Protein 1NB0 (pdb70)

CATH classification: 2.40.30.30

GO terms:
  GO:0033864 positive regulation of NAD(P)H oxidase activity (P, IMP)
  GO:0006915 apoptotic process (P, IMP)
  GO:0008531 riboflavin kinase activity (F, IDA)
  GO:0006771 riboflavin metabolic process (P, IDA)
  GO:0005739 mitochondrion (C, HTP)
  GO:0008531 riboflavin kinase activity (F, TAS)
  GO:0005829 cytosol (C, TAS)
  GO:0006771 riboflavin metabolic process (P, TAS)
  GO:0005515 protein binding (F, IPI)
  GO:0005794 Golgi apparatus (C, IDA)

Radius of gyration: 14.57 Å; Cα contacts (8 Å, |Δi|>4): 256; chains: 1; bounding box: 37×40×31 Å

B-factor: mean 15.5, std 10.39, range [2.0, 58.74]

Nearest PDB structures (foldseek):
  1p4m-assembly1_A  TM=1.006E+00  e=2.541E-27  Homo sapiens
  1n08-assembly1_A  TM=9.557E-01  e=2.115E-14  Schizosaccharomyces pombe
  3bnw-assembly3_B-2  TM=8.124E-01  e=2.289E-08  Trypanosoma brucei
  5fo1-assembly1_A  TM=7.876E-01  e=3.389E-08  Corynebacterium ammoniagenes
  3op1-assembly1_B  TM=8.590E-01  e=3.564E-07  Streptococcus pneumoniae

Secondary structure (DSSP, 8-state):
---SEEEEEE-B--SSS-GGGGT---EE--HHHHHTS-TT--SEEEEEEEEETT---EEEEEEEEE-SSSSSS-EEEEEEESS--SS--TTSEEEEEEEEEEE-----SSHHHHHHHHHHHHHHHHHHTTSHHHHGGGG-HHHHHT-

Structure (mmCIF, N/CA/C/O backbone):
data_1NB0
#
_entry.id   1NB0
#
_cell.length_a   57.096
_cell.length_b   57.096
_cell.length_c   82.505
_cell.angle_alpha   90.00
_cell.angle_beta   90.00
_cell.angle_gamma   120.00
#
_symmetry.space_group_name_H-M   'P 31 2 1'
#
loop_
_entity.id
_entity.type
_entity.pdbx_description
1 polymer 'hypothetical protein FLJ11149'
2 non-polymer 'MAGNESIUM ION'
3 non-polymer "ADENOSINE-5'-DIPHOSPHATE"
4 water water
#
loop_
_atom_site.group_PDB
_atom_site.id
_atom_site.type_symbol
_atom_site.label_atom_id
_atom_site.label_alt_id
_atom_site.label_comp_id
_atom_site.label_asym_id
_atom_site.label_entity_id
_atom_site.label_seq_id
_atom_site.pdbx_PDB_ins_code
_atom_site.Cartn_x
_atom_site.Cartn_y
_atom_site.Cartn_z
_atom_site.occupancy
_atom_site.B_iso_or_equiv
_atom_site.auth_seq_id
_atom_site.auth_comp_id
_atom_site.auth_asym_id
_atom_site.auth_atom_id
_atom_site.pdbx_PDB_model_num
ATOM 1 N N . ARG A 1 1 ? 31.562 -0.926 -4.999 1.00 27.05 9 ARG A N 1
ATOM 2 C CA . ARG A 1 1 ? 32.360 -2.199 -4.980 1.00 26.61 9 ARG A CA 1
ATOM 3 C C . ARG A 1 1 ? 32.002 -3.129 -3.820 1.00 26.22 9 ARG A C 1
ATOM 4 O O . ARG A 1 1 ? 31.799 -4.342 -4.018 1.00 27.11 9 ARG A O 1
ATOM 5 N N . HIS A 1 2 ? 31.953 -2.585 -2.608 1.00 24.16 10 HIS A N 1
ATOM 6 C CA . HIS A 1 2 ? 31.537 -3.395 -1.474 1.00 22.37 10 HIS A CA 1
ATOM 7 C C . HIS A 1 2 ? 30.130 -3.021 -1.009 1.00 20.29 10 HIS A C 1
ATOM 8 O O . HIS A 1 2 ? 29.797 -3.199 0.156 1.00 18.62 10 HIS A O 1
ATOM 15 N N . LEU A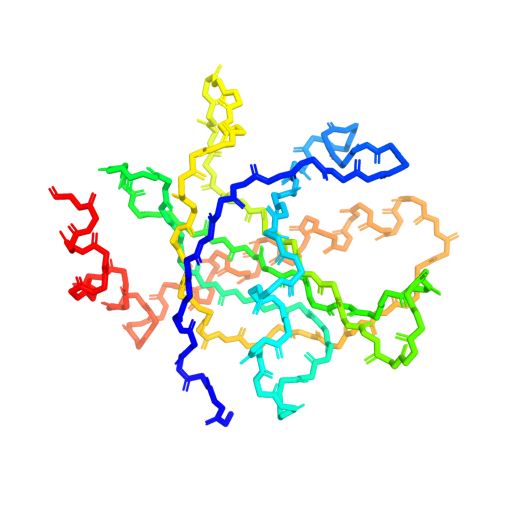 1 3 ? 29.312 -2.528 -1.951 1.00 16.75 11 LEU A N 1
ATOM 16 C CA . LEU A 1 3 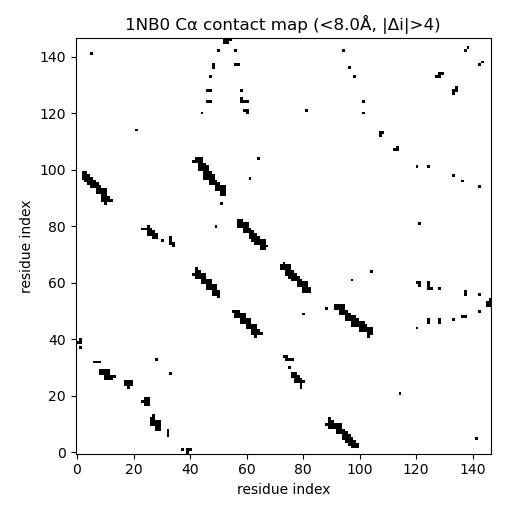? 27.883 -2.330 -1.708 1.00 14.36 11 LEU A CA 1
ATOM 17 C C . LEU A 1 3 ? 27.038 -3.449 -2.331 1.00 13.50 11 LEU A C 1
ATOM 18 O O . LEU A 1 3 ? 27.433 -3.987 -3.393 1.00 13.64 11 LEU A O 1
ATOM 23 N N . PRO A 1 4 ? 25.917 -3.847 -1.704 1.00 11.91 12 PRO A N 1
ATOM 24 C CA . PRO A 1 4 ? 25.445 -3.320 -0.414 1.00 10.35 12 PRO A CA 1
ATOM 25 C C . PRO A 1 4 ? 26.275 -3.803 0.762 1.00 9.41 12 PRO A C 1
ATOM 26 O O . PRO A 1 4 ? 26.764 -4.972 0.776 1.00 9.20 12 PRO A O 1
ATOM 30 N N . TYR A 1 5 ? 26.454 -2.913 1.731 1.00 8.19 13 TYR A N 1
ATOM 31 C CA . TYR A 1 5 ? 27.220 -3.230 2.927 1.00 8.60 13 TYR A CA 1
ATOM 32 C C . TYR A 1 5 ? 26.278 -3.293 4.122 1.00 8.43 13 TYR A C 1
ATOM 33 O O . TYR A 1 5 ? 25.576 -2.338 4.417 1.00 9.31 13 TYR A O 1
ATOM 42 N N . PHE A 1 6 ? 26.324 -4.397 4.847 1.00 8.12 14 PHE A N 1
ATOM 43 C CA . PHE A 1 6 ? 25.417 -4.632 5.949 1.00 8.22 14 PHE A CA 1
ATOM 44 C C . PHE A 1 6 ? 26.182 -4.629 7.241 1.00 8.10 14 PHE A C 1
ATOM 45 O O . PHE A 1 6 ? 27.190 -5.330 7.375 1.00 9.57 14 PHE A O 1
ATOM 53 N N . CYS A 1 7 ? 25.714 -3.851 8.198 1.00 7.79 15 CYS A N 1
ATOM 54 C CA . CYS A 1 7 ? 26.351 -3.843 9.526 1.00 7.91 15 CYS A CA 1
ATOM 55 C C . CYS A 1 7 ? 25.399 -3.460 10.637 1.00 7.97 15 CYS A C 1
ATOM 56 O O . CYS A 1 7 ? 24.315 -2.939 10.370 1.00 8.04 15 CYS A O 1
ATOM 59 N N . ARG A 1 8 ? 25.758 -3.775 11.882 1.00 7.32 16 ARG A N 1
ATOM 60 C CA . ARG A 1 8 ? 24.892 -3.501 13.013 1.00 8.37 16 ARG A CA 1
ATOM 61 C C . ARG A 1 8 ? 25.753 -3.043 14.152 1.00 8.95 16 ARG A C 1
ATOM 62 O O . ARG A 1 8 ? 26.890 -3.517 14.314 1.00 11.22 16 ARG A O 1
ATOM 70 N N . GLY A 1 9 ? 25.202 -2.188 14.995 1.00 8.90 17 GLY A N 1
ATOM 71 C CA . GLY A 1 9 ? 25.988 -1.766 16.151 1.00 9.73 17 GLY A CA 1
ATOM 72 C C . GLY A 1 9 ? 25.140 -1.030 17.160 1.00 9.40 17 GLY A C 1
ATOM 73 O O . GLY A 1 9 ? 24.034 -0.543 16.858 1.00 8.93 17 GLY A O 1
ATOM 74 N N . GLN A 1 10 ? 25.679 -0.935 18.377 1.00 9.79 18 GLN A N 1
ATOM 75 C CA . GLN A 1 10 ? 25.033 -0.179 19.448 1.00 9.72 18 GLN A CA 1
ATOM 76 C C . GLN A 1 10 ? 25.095 1.311 19.087 1.00 9.91 18 GLN A C 1
ATOM 77 O O . GLN A 1 10 ? 26.091 1.794 18.527 1.00 11.07 18 GLN A O 1
ATOM 83 N N . VAL A 1 11 ? 24.023 2.031 19.392 1.00 8.63 19 VAL A N 1
ATOM 84 C CA . VAL A 1 11 ? 23.979 3.469 19.081 1.00 8.18 19 VAL A CA 1
ATOM 85 C C . VAL A 1 11 ? 24.607 4.210 20.256 1.00 7.81 19 VAL A C 1
ATOM 86 O O . VAL A 1 11 ? 24.184 4.039 21.394 1.00 8.36 19 VAL A O 1
ATOM 90 N N . VAL A 1 12 ? 25.647 4.992 19.966 1.00 7.27 20 VAL A N 1
ATOM 91 C CA . VAL A 1 12 ? 26.472 5.611 21.023 1.00 7.82 20 VAL A CA 1
ATOM 92 C C . VAL A 1 12 ? 26.556 7.118 20.824 1.00 7.68 20 VAL A C 1
ATOM 93 O O . VAL A 1 12 ? 26.333 7.620 19.722 1.00 7.18 20 VAL A O 1
ATOM 97 N N . ARG A 1 13 ? 26.817 7.830 21.922 1.00 6.81 21 ARG A N 1
ATOM 98 C CA . ARG A 1 13 ? 26.858 9.286 21.852 1.00 8.43 21 ARG A CA 1
ATOM 99 C C . ARG A 1 13 ? 28.117 9.755 21.158 1.00 7.09 21 ARG A C 1
ATOM 100 O O . ARG A 1 13 ? 29.160 9.088 21.225 1.00 8.10 21 ARG A O 1
ATOM 112 N N . GLY A 1 14 ? 28.023 10.938 20.571 1.00 5.90 22 GLY A N 1
ATOM 113 C CA . GLY A 1 14 ? 29.165 11.586 19.952 1.00 6.03 22 GLY A CA 1
ATOM 114 C C . GLY A 1 14 ? 29.631 12.780 20.766 1.00 5.61 22 GLY A C 1
ATOM 115 O O . GLY A 1 14 ? 29.193 13.007 21.898 1.00 5.58 22 GLY A O 1
ATOM 116 N N . PHE A 1 15 ? 30.521 13.555 20.177 1.00 6.05 23 PHE A N 1
ATOM 117 C CA . PHE A 1 15 ? 31.166 14.650 20.888 1.00 7.80 23 PHE A CA 1
ATOM 118 C C . PHE A 1 15 ? 30.868 15.981 20.151 1.00 9.25 23 PHE A C 1
ATOM 119 O O . PHE A 1 15 ? 30.183 16.001 19.107 1.00 12.21 23 PHE A O 1
ATOM 127 N N . GLY A 1 16 ? 31.286 17.095 20.718 1.00 11.84 24 GLY A N 1
ATOM 128 C CA . GLY A 1 16 ? 30.785 18.380 20.202 1.00 12.69 24 GLY A CA 1
ATOM 129 C C . GLY A 1 16 ? 29.260 18.539 20.343 1.00 13.43 24 GLY A C 1
ATOM 130 O O . GLY A 1 16 ? 28.641 17.902 21.212 1.00 14.27 24 GLY A O 1
ATOM 131 N N . ARG A 1 17 ? 28.643 19.379 19.510 1.00 11.81 25 ARG A N 1
ATOM 132 C CA . ARG A 1 17 ? 27.202 19.584 19.622 1.00 12.02 25 ARG A CA 1
ATOM 133 C C . ARG A 1 17 ? 26.474 18.656 18.658 1.00 11.24 25 ARG A C 1
ATOM 134 O O . ARG A 1 17 ? 26.806 18.586 17.477 1.00 13.99 25 ARG A O 1
ATOM 149 N N . GLY A 1 18 ? 25.485 17.951 19.148 1.00 10.99 26 GLY A N 1
ATOM 150 C CA . GLY A 1 18 ? 24.797 16.985 18.308 1.00 9.22 26 GLY A CA 1
ATOM 151 C C . GLY A 1 18 ? 24.041 17.631 17.167 1.00 9.41 26 GLY A C 1
ATOM 152 O O . GLY A 1 18 ? 23.528 18.736 17.315 1.00 9.80 26 GLY A O 1
ATOM 153 N N . SER A 1 19 ? 23.931 16.935 16.044 1.00 8.38 27 SER A N 1
ATOM 154 C CA . SER A 1 19 ? 23.170 17.468 14.888 1.00 8.21 27 SER A CA 1
ATOM 155 C C . SER A 1 19 ? 21.648 17.481 15.090 1.00 8.18 27 SER A C 1
ATOM 156 O O . SER A 1 19 ? 20.931 17.954 14.206 1.00 9.16 27 SER A O 1
ATOM 159 N N . LYS A 1 20 ? 21.161 16.968 16.225 1.00 7.60 28 LYS A N 1
ATOM 160 C CA . LYS A 1 20 ? 19.822 17.331 16.735 1.00 8.30 28 LYS A CA 1
ATOM 161 C C . LYS A 1 20 ? 19.596 18.838 16.712 1.00 7.91 28 LYS A C 1
ATOM 162 O O . LYS A 1 20 ? 18.467 19.296 16.518 1.00 9.41 28 LYS A O 1
ATOM 168 N N . GLN A 1 21 ? 20.652 19.618 16.929 1.00 7.47 29 GLN A N 1
ATOM 169 C CA . GLN A 1 21 ? 20.513 21.084 16.914 1.00 8.15 29 GLN A CA 1
ATOM 170 C C . GLN A 1 21 ? 19.980 21.566 15.560 1.00 9.69 29 GLN A C 1
ATOM 171 O O . GLN A 1 21 ? 19.333 22.620 15.507 1.00 10.69 29 GLN A O 1
ATOM 177 N N . LEU A 1 22 ? 20.289 20.818 14.497 1.00 8.98 30 LEU A N 1
ATOM 178 C CA . LEU A 1 22 ? 19.835 21.138 13.130 1.00 10.89 30 LEU A CA 1
ATOM 179 C C . LEU A 1 22 ? 18.524 20.466 12.747 1.00 10.55 30 LEU A C 1
ATOM 180 O O . LEU A 1 22 ? 18.020 20.700 11.649 1.00 12.04 30 LEU A O 1
ATOM 185 N N . GLY A 1 23 ? 17.959 19.688 13.657 1.00 11.08 31 GLY A N 1
ATOM 186 C CA . GLY A 1 23 ? 16.741 18.949 13.429 1.00 10.47 31 GLY A CA 1
ATOM 187 C C . GLY A 1 23 ? 17.065 17.710 12.615 1.00 11.14 31 GLY A C 1
ATOM 188 O O . GLY A 1 23 ? 16.134 17.057 12.116 1.00 11.90 31 GLY A O 1
ATOM 189 N N . ILE A 1 24 ? 18.363 17.357 12.511 1.00 10.07 32 ILE A N 1
ATOM 190 C CA . ILE A 1 24 ? 18.768 16.211 11.675 1.00 8.41 32 ILE A CA 1
ATOM 191 C 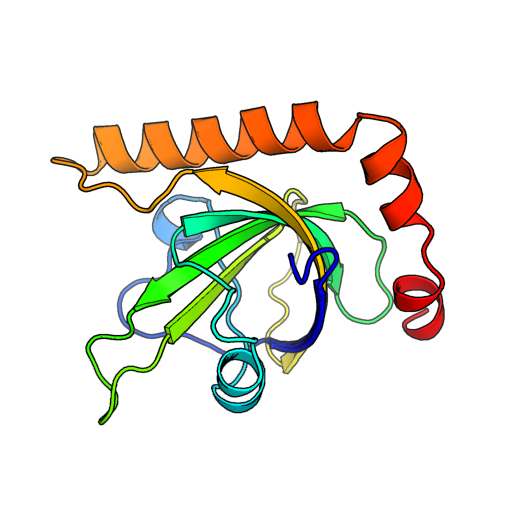C . ILE A 1 24 ? 19.681 15.265 12.502 1.00 7.53 32 ILE A C 1
ATOM 192 O O . ILE A 1 24 ? 20.903 15.285 12.318 1.00 7.36 32 ILE A O 1
ATOM 197 N N . PRO A 1 25 ? 19.109 14.498 13.435 1.00 7.50 33 PRO A N 1
ATOM 198 C CA . PRO A 1 25 ? 19.949 13.714 14.364 1.00 6.49 33 PRO A CA 1
ATOM 199 C C . PRO A 1 25 ? 20.723 12.656 13.603 1.00 6.62 33 PRO A C 1
ATOM 200 O O . PRO A 1 25 ? 20.221 12.134 12.604 1.00 5.30 33 PRO A O 1
ATOM 204 N N . THR A 1 26 ? 21.943 12.390 14.064 1.00 5.52 34 THR A N 1
ATOM 205 C CA . THR A 1 26 ? 22.854 11.448 13.398 1.00 5.49 34 THR A CA 1
ATOM 206 C C . THR A 1 26 ? 23.365 10.445 14.444 1.00 5.65 34 THR A C 1
ATOM 207 O O . THR A 1 26 ? 24.049 10.812 15.399 1.00 4.72 34 THR A O 1
ATOM 211 N N . ALA A 1 27 ? 23.035 9.187 14.243 1.00 4.20 35 ALA A N 1
ATOM 212 C CA . ALA A 1 27 ? 23.416 8.135 15.175 1.00 4.47 35 ALA A CA 1
ATOM 213 C C . ALA A 1 27 ? 24.797 7.589 14.837 1.00 5.19 35 ALA A C 1
ATOM 214 O O . ALA A 1 27 ? 25.085 7.284 13.646 1.00 5.97 35 ALA A O 1
ATOM 216 N N . ASN A 1 28 ? 25.599 7.418 15.891 1.00 5.70 36 ASN A N 1
ATOM 217 C CA . ASN A 1 28 ? 26.946 6.805 15.825 1.00 6.92 36 ASN A CA 1
ATOM 218 C C . ASN A 1 28 ? 26.993 5.351 16.261 1.00 7.69 36 ASN A C 1
ATOM 219 O O . ASN A 1 28 ? 26.210 4.898 17.097 1.00 7.17 36 ASN A O 1
ATOM 224 N N . PHE A 1 29 ? 27.945 4.616 15.676 1.00 11.97 37 PHE A N 1
ATOM 225 C CA . PHE A 1 29 ? 28.280 3.247 16.110 1.00 13.09 37 PHE A CA 1
ATOM 226 C C . PHE A 1 29 ? 29.596 3.243 16.907 1.00 14.37 37 PHE A C 1
ATOM 227 O O . PHE A 1 29 ? 30.363 4.176 16.752 1.00 16.13 37 PHE A O 1
ATOM 235 N N . PRO A 1 30 ? 29.892 2.206 17.696 1.00 14.71 38 PRO A N 1
ATOM 236 C CA . PRO A 1 30 ? 31.223 2.105 18.329 1.00 14.13 38 PRO A CA 1
ATOM 237 C C . PRO A 1 30 ? 32.340 2.037 17.252 1.00 14.24 38 PRO A C 1
ATOM 238 O O . PRO A 1 30 ? 32.082 1.648 16.125 1.00 12.94 38 PRO A O 1
ATOM 242 N N . GLU A 1 31 ? 33.555 2.466 17.595 1.00 12.82 39 GLU A N 1
ATOM 243 C CA . GLU A 1 31 ? 34.713 2.473 16.686 1.00 14.13 39 GLU A CA 1
ATOM 244 C C . GLU A 1 31 ? 34.902 1.104 15.986 1.00 13.11 39 GLU A C 1
ATOM 245 O O . GLU A 1 31 ? 35.263 1.049 14.787 1.00 13.00 39 GLU A O 1
ATOM 251 N N . GLN A 1 32 ? 34.632 0.019 16.716 1.00 13.30 40 GLN A N 1
ATOM 252 C CA . GLN A 1 32 ? 34.768 -1.362 16.191 1.00 13.65 40 GLN A CA 1
ATOM 253 C C . GLN A 1 32 ? 34.013 -1.536 14.875 1.00 13.06 40 GLN A C 1
ATOM 254 O O . GLN A 1 32 ? 34.486 -2.231 13.955 1.00 12.51 40 GLN A O 1
ATOM 260 N N . VAL A 1 33 ? 32.820 -0.932 14.767 1.00 12.01 41 VAL A N 1
ATOM 261 C CA . VAL A 1 33 ? 32.023 -1.117 13.575 1.00 12.53 41 VAL A CA 1
ATOM 262 C C . VAL A 1 33 ? 32.702 -0.402 12.418 1.00 12.38 41 VAL A C 1
ATOM 263 O O . VAL A 1 33 ? 32.916 -0.994 11.363 1.00 10.76 41 VAL A O 1
ATOM 267 N N . VAL A 1 34 ? 33.050 0.871 12.644 1.00 12.30 42 VAL A N 1
ATOM 268 C CA . VAL A 1 34 ? 33.625 1.699 11.590 1.00 13.97 42 VAL A CA 1
ATOM 269 C C . VAL A 1 34 ? 34.964 1.086 11.134 1.00 14.05 42 VAL A C 1
ATOM 270 O O . VAL A 1 34 ? 35.293 1.102 9.948 1.00 14.17 42 VAL A O 1
ATOM 274 N N . ASP A 1 35 ? 35.721 0.526 12.077 1.00 14.42 43 ASP A N 1
ATOM 275 C CA . ASP A 1 35 ? 37.017 -0.082 11.731 1.00 15.15 43 ASP A CA 1
ATOM 276 C C . ASP A 1 35 ? 36.936 -1.299 10.827 1.00 15.45 43 ASP A C 1
ATOM 277 O O . ASP A 1 35 ? 37.937 -1.659 10.162 1.00 15.42 43 ASP A O 1
ATOM 282 N N . ASN A 1 36 ? 35.763 -1.916 10.757 1.00 14.46 44 ASN A N 1
ATOM 283 C CA . ASN A 1 36 ? 35.625 -3.078 9.899 1.00 15.52 44 ASN A CA 1
ATOM 284 C C . ASN A 1 36 ? 35.112 -2.778 8.524 1.00 15.72 44 ASN A C 1
ATOM 285 O O . ASN A 1 36 ? 34.919 -3.702 7.737 1.00 16.07 44 ASN A O 1
ATOM 290 N N . LEU A 1 37 ? 34.874 -1.491 8.227 1.00 15.87 45 LEU A N 1
ATOM 291 C CA . LEU A 1 37 ? 34.545 -1.093 6.859 1.00 17.05 45 LEU A CA 1
ATOM 292 C C . LEU A 1 37 ? 35.719 -1.428 5.937 1.00 17.69 45 LEU A C 1
ATOM 293 O O . LEU A 1 37 ? 36.870 -1.270 6.319 1.00 17.36 45 LEU A O 1
ATOM 298 N N . PRO A 1 38 ? 35.436 -1.890 4.727 1.00 19.89 46 PRO A N 1
ATOM 299 C CA . PRO A 1 38 ? 36.486 -2.072 3.713 1.00 21.54 46 PRO A CA 1
ATOM 300 C C . PRO A 1 38 ? 37.133 -0.730 3.398 1.00 23.33 46 PRO A C 1
ATOM 301 O O . PRO A 1 38 ? 36.456 0.278 3.595 1.00 23.37 46 PRO A O 1
ATOM 305 N N . ALA A 1 39 ? 38.365 -0.702 2.885 1.00 24.95 47 ALA A N 1
ATOM 306 C CA . ALA A 1 39 ? 38.957 0.566 2.403 1.00 26.10 47 ALA A CA 1
ATOM 307 C C . ALA A 1 39 ? 38.290 1.157 1.137 1.00 27.37 47 ALA A C 1
ATOM 308 O O . ALA A 1 39 ? 38.241 2.381 0.965 1.00 27.00 47 ALA A O 1
ATOM 310 N N . ASP A 1 40 ? 37.760 0.294 0.268 1.00 28.33 48 ASP A N 1
ATOM 311 C CA . ASP A 1 40 ? 37.099 0.747 -0.971 1.00 28.93 48 ASP A CA 1
ATOM 312 C C . ASP A 1 40 ? 35.889 1.585 -0.622 1.00 28.35 48 ASP A C 1
ATOM 313 O O . ASP A 1 40 ? 35.268 2.237 -1.485 1.00 28.86 48 ASP A O 1
ATOM 318 N N . ILE A 1 41 ? 35.548 1.552 0.661 1.00 27.05 49 ILE A N 1
ATOM 319 C CA . ILE A 1 41 ? 34.667 2.517 1.220 1.00 25.95 49 ILE A CA 1
ATOM 320 C C . ILE A 1 41 ? 35.400 3.877 1.210 1.00 24.08 49 ILE A C 1
ATOM 321 O O . ILE A 1 41 ? 36.455 4.111 1.842 1.00 23.57 49 ILE A O 1
ATOM 326 N N . SER A 1 42 ? 34.862 4.731 0.373 1.00 19.59 50 SER A N 1
ATOM 327 C CA . SER A 1 42 ? 35.310 6.088 0.249 1.00 17.14 50 SER A CA 1
ATOM 328 C C . SER A 1 42 ? 34.603 6.888 1.313 1.00 13.68 50 SER A C 1
ATOM 329 O O . SER A 1 42 ? 33.473 6.571 1.703 1.00 12.43 50 SER A O 1
ATOM 332 N N . THR A 1 43 ? 35.217 7.980 1.735 1.00 10.69 51 THR A N 1
ATOM 333 C CA . THR A 1 43 ? 34.422 8.977 2.436 1.00 8.75 51 THR A CA 1
ATOM 334 C C . THR A 1 43 ? 33.378 9.566 1.504 1.00 8.20 51 THR A C 1
ATOM 335 O O . THR A 1 43 ? 33.524 9.514 0.259 1.00 8.40 51 THR A O 1
ATOM 339 N N . GLY A 1 44 ? 32.326 10.109 2.089 1.00 6.58 52 GLY A N 1
ATOM 340 C CA . GLY A 1 44 ? 31.250 10.748 1.349 1.00 6.53 52 GLY A CA 1
ATOM 341 C C . GLY A 1 44 ? 29.892 10.379 1.954 1.00 7.50 52 GLY A C 1
ATOM 342 O O . GLY A 1 44 ? 29.787 9.805 3.070 1.00 7.63 52 GLY A O 1
ATOM 343 N N . ILE A 1 45 ? 28.856 10.677 1.190 1.00 6.45 53 ILE A N 1
ATOM 344 C CA . ILE A 1 45 ? 27.488 10.501 1.642 1.00 6.59 53 ILE A CA 1
ATOM 345 C C . ILE A 1 45 ? 26.908 9.310 0.898 1.00 6.20 53 ILE A C 1
ATOM 346 O O . ILE A 1 45 ? 27.005 9.219 -0.319 1.00 7.26 53 ILE A O 1
ATOM 351 N N . TYR A 1 46 ? 26.309 8.392 1.646 1.00 6.42 54 TYR A N 1
ATOM 352 C CA . TYR A 1 46 ? 25.695 7.179 1.065 1.00 6.24 54 TYR A CA 1
ATOM 353 C C . TYR A 1 46 ? 24.231 7.140 1.492 1.00 6.58 54 TYR A C 1
ATOM 354 O O . TYR A 1 46 ? 23.791 7.902 2.394 1.00 7.61 54 TYR A O 1
ATOM 363 N N . TYR A 1 47 ? 23.465 6.222 0.921 1.00 7.53 55 TYR A N 1
ATOM 364 C CA . TYR A 1 47 ? 22.050 6.073 1.283 1.00 7.63 55 TYR A CA 1
ATOM 365 C C . TYR A 1 47 ? 21.715 4.597 1.379 1.00 7.81 55 TYR A C 1
ATOM 366 O O . TYR A 1 47 ? 22.443 3.737 0.883 1.00 7.54 55 TYR A O 1
ATOM 375 N N . GLY A 1 48 ? 20.643 4.289 2.073 1.00 7.14 56 GLY A N 1
ATOM 376 C CA . GLY A 1 48 ? 20.345 2.898 2.311 1.00 7.74 56 GLY A CA 1
ATOM 377 C C . GLY A 1 48 ? 19.128 2.751 3.202 1.00 7.82 56 GLY A C 1
ATOM 378 O O . GLY A 1 48 ? 18.259 3.641 3.248 1.00 6.79 56 GLY A O 1
ATOM 379 N N . TRP A 1 49 ? 19.127 1.652 3.950 1.00 6.88 57 TRP A N 1
ATOM 380 C CA . TRP A 1 49 ? 17.977 1.284 4.789 1.00 6.51 57 TRP A CA 1
ATOM 381 C C . TRP A 1 49 ? 18.469 1.061 6.192 1.00 6.93 57 TRP A C 1
ATOM 382 O O . TRP A 1 49 ? 19.620 0.635 6.412 1.00 6.79 57 TRP A O 1
ATOM 393 N N . ALA A 1 50 ? 17.610 1.356 7.161 1.00 6.81 58 ALA A N 1
ATOM 394 C CA . ALA A 1 50 ? 17.990 1.166 8.572 1.00 7.84 58 ALA A CA 1
ATOM 395 C C . ALA A 1 50 ? 16.805 0.758 9.396 1.00 7.33 58 ALA A C 1
ATOM 396 O O . ALA A 1 50 ? 15.698 1.217 9.153 1.00 7.88 58 ALA A O 1
ATOM 398 N N . SER A 1 51 ? 17.057 -0.026 10.443 1.00 7.42 59 SER A N 1
ATOM 399 C CA . SER A 1 51 ? 16.034 -0.272 11.446 1.00 6.63 59 SER A CA 1
ATOM 400 C C . SER A 1 51 ? 16.721 -0.195 12.820 1.00 7.77 59 SER A C 1
ATOM 401 O O . SER A 1 51 ? 17.942 -0.407 12.925 1.00 6.68 59 SER A O 1
ATOM 404 N N . VAL A 1 52 ? 15.924 0.082 13.853 1.00 8.31 60 VAL A N 1
ATOM 405 C CA . VAL A 1 52 ? 16.415 0.124 15.237 1.00 10.50 60 VAL A CA 1
ATOM 406 C C . VAL A 1 52 ? 15.775 -1.006 16.046 1.00 11.50 60 VAL A C 1
ATOM 407 O O . VAL A 1 52 ? 14.520 -1.152 16.086 1.00 10.78 60 VAL A O 1
ATOM 411 N N . GLY A 1 53 ? 16.634 -1.819 16.668 1.00 12.08 61 GLY A N 1
ATOM 412 C CA . GLY A 1 53 ? 16.187 -3.012 17.400 1.00 13.83 61 GLY A CA 1
ATOM 413 C C . GLY A 1 53 ? 15.256 -3.830 16.515 1.00 14.22 61 GLY A C 1
ATOM 414 O O . GLY A 1 53 ? 15.610 -4.191 15.391 1.00 15.22 61 GLY A O 1
ATOM 415 N N . SER A 1 54 ? 14.040 -4.055 16.984 1.00 15.39 62 SER A N 1
ATOM 416 C CA . SER A 1 54 ? 13.083 -4.900 16.271 1.00 15.62 62 SER A CA 1
ATOM 417 C C . SER A 1 54 ? 12.099 -4.086 15.424 1.00 15.43 62 SER A C 1
ATOM 418 O O . SER A 1 54 ? 11.117 -4.639 14.909 1.00 15.34 62 SER A O 1
ATOM 421 N N . GLY A 1 55 ? 12.391 -2.790 15.267 1.00 13.78 63 GLY A N 1
ATOM 422 C CA . GLY A 1 55 ? 11.540 -1.844 14.550 1.00 12.10 63 GLY A CA 1
ATOM 423 C C . GLY A 1 55 ? 11.484 -2.032 13.044 1.00 11.58 63 GLY A C 1
ATOM 424 O O . GLY A 1 55 ? 12.163 -2.875 12.470 1.00 11.62 63 GLY A O 1
ATOM 425 N N . ASP A 1 56 ? 10.650 -1.230 12.394 1.00 10.29 64 ASP A N 1
ATOM 426 C CA . ASP A 1 56 ? 10.485 -1.295 10.947 1.00 9.81 64 ASP A CA 1
ATOM 427 C C . ASP A 1 56 ? 11.690 -0.695 10.228 1.00 8.51 64 ASP A C 1
ATOM 428 O O . ASP A 1 56 ? 12.508 0.009 10.858 1.00 9.60 64 ASP A O 1
ATOM 433 N N . VAL A 1 57 ? 11.800 -1.022 8.933 1.00 6.92 65 VAL A N 1
ATOM 434 C CA . VAL A 1 57 ? 12.898 -0.578 8.083 1.00 6.67 65 VAL A CA 1
ATOM 435 C C . VAL A 1 57 ? 12.536 0.758 7.433 1.00 6.23 65 VAL A C 1
ATOM 436 O O . VAL A 1 57 ? 11.479 0.895 6.805 1.00 5.83 65 VAL A O 1
ATOM 440 N N . HIS A 1 58 ? 13.431 1.733 7.586 1.00 6.78 66 HIS A N 1
ATOM 441 C CA . HIS A 1 58 ? 13.218 3.085 7.051 1.00 7.00 66 HIS A CA 1
ATOM 442 C C . HIS A 1 58 ? 14.388 3.507 6.166 1.00 6.39 66 HIS A C 1
ATOM 443 O O . HIS A 1 58 ? 15.492 2.928 6.242 1.00 8.26 66 HIS A O 1
ATOM 450 N N . LYS A 1 59 ? 14.163 4.533 5.347 1.00 6.35 67 LYS A N 1
ATOM 451 C CA . LYS A 1 59 ? 15.210 5.091 4.510 1.00 6.30 67 LYS A CA 1
ATOM 452 C C . LYS A 1 59 ? 16.211 5.819 5.396 1.00 5.80 67 LYS A C 1
ATOM 453 O O . LYS A 1 59 ? 15.849 6.276 6.490 1.00 6.66 67 LYS A O 1
ATOM 459 N N . MET A 1 60 ? 17.461 5.921 4.945 1.00 6.41 68 MET A N 1
ATOM 460 C CA . MET A 1 60 ? 18.461 6.608 5.749 1.00 7.13 68 MET A CA 1
ATOM 461 C C . MET A 1 60 ? 19.570 7.129 4.831 1.00 7.70 68 MET A C 1
ATOM 462 O O . MET A 1 60 ? 19.685 6.708 3.653 1.00 7.08 68 MET A O 1
ATOM 467 N N . VAL A 1 61 ? 20.311 8.101 5.350 1.00 6.69 69 VAL A N 1
ATOM 468 C CA . VAL A 1 61 ? 21.567 8.524 4.730 1.00 7.22 69 VAL A CA 1
ATOM 469 C C . VAL A 1 61 ? 22.693 8.315 5.753 1.00 7.29 69 VAL A C 1
ATOM 470 O O . VAL A 1 61 ? 22.496 8.473 6.976 1.00 7.41 69 VAL A O 1
ATOM 474 N N . VAL A 1 62 ? 23.851 7.947 5.256 1.00 6.98 70 VAL A N 1
ATOM 475 C CA . VAL A 1 62 ? 25.010 7.740 6.131 1.00 7.89 70 VAL A CA 1
ATOM 476 C C . VAL A 1 62 ? 26.112 8.592 5.614 1.00 8.01 70 VAL A C 1
ATOM 477 O O . VAL A 1 62 ? 26.371 8.581 4.408 1.00 8.84 70 VAL A O 1
ATOM 481 N N . SER A 1 63 ? 26.796 9.282 6.522 1.00 7.47 71 SER A N 1
ATOM 482 C CA . SER A 1 63 ? 27.996 10.033 6.192 1.00 8.36 71 SER A CA 1
ATOM 483 C C . SER A 1 63 ? 29.229 9.279 6.681 1.00 8.36 71 SER A C 1
ATOM 484 O O . SER A 1 63 ? 29.335 8.947 7.875 1.00 8.23 71 SER A O 1
ATOM 487 N N . ILE A 1 64 ? 30.160 9.001 5.779 1.00 6.82 72 ILE A N 1
ATOM 488 C CA . ILE A 1 64 ? 31.463 8.397 6.175 1.00 8.21 72 ILE A CA 1
ATOM 489 C C . ILE A 1 64 ? 32.519 9.462 6.007 1.00 7.16 72 ILE A C 1
ATOM 490 O O . ILE A 1 64 ? 32.631 10.072 4.928 1.00 7.43 72 ILE A O 1
ATOM 497 N N . GLY A 1 65 ? 33.261 9.733 7.070 1.00 6.83 73 GLY A N 1
ATOM 498 C CA . GLY A 1 65 ? 34.215 10.814 7.041 1.00 7.22 73 GLY A CA 1
ATOM 499 C C . GLY A 1 65 ? 35.512 10.403 7.676 1.00 6.77 73 GLY A C 1
ATOM 500 O O . GLY A 1 65 ? 35.682 9.236 8.037 1.00 7.18 73 GLY A O 1
ATOM 501 N N . TRP A 1 66 ? 36.453 11.341 7.770 1.00 7.51 74 TRP A N 1
ATOM 502 C CA . TRP A 1 66 ? 37.704 11.084 8.467 1.00 9.14 74 TRP A CA 1
ATOM 503 C C . TRP A 1 66 ? 37.529 11.581 9.897 1.00 12.01 74 TRP A C 1
ATOM 504 O O . TRP A 1 66 ? 36.897 12.618 10.127 1.00 12.64 74 TRP A O 1
ATOM 515 N N . ASN A 1 67 ? 38.036 10.796 10.835 1.00 13.71 75 ASN A N 1
ATOM 516 C CA . ASN A 1 67 ? 38.094 11.229 12.230 1.00 16.36 75 ASN A CA 1
ATOM 517 C C . ASN A 1 67 ? 39.396 11.978 12.491 1.00 17.25 75 ASN A C 1
ATOM 518 O O . ASN A 1 67 ? 40.487 11.372 12.440 1.00 18.02 75 ASN A O 1
ATOM 523 N N . PRO A 1 68 ? 39.285 13.270 12.801 1.00 18.01 76 PRO A N 1
ATOM 524 C CA . PRO A 1 68 ? 40.460 14.070 13.225 1.00 20.07 76 PRO A CA 1
ATOM 525 C C . PRO A 1 68 ? 41.216 13.534 14.486 1.00 21.74 76 PRO A C 1
ATOM 526 O O . PRO A 1 68 ? 42.437 13.680 14.633 1.00 22.98 76 PRO A O 1
ATOM 530 N N . TYR A 1 69 ? 40.493 12.866 15.367 1.00 23.65 77 TYR A N 1
ATOM 531 C CA . TYR A 1 69 ? 40.930 12.703 16.755 1.00 24.62 77 TYR A CA 1
ATOM 532 C C . TYR A 1 69 ? 41.592 11.374 17.157 1.00 25.59 77 TYR A C 1
ATOM 533 O O . TYR A 1 69 ? 42.136 11.287 18.262 1.00 26.04 77 TYR A O 1
ATOM 542 N N . TYR A 1 70 ? 41.549 10.334 16.326 1.00 25.91 78 TYR A N 1
ATOM 543 C CA . TYR A 1 70 ? 42.247 9.106 16.729 1.00 27.15 78 TYR A CA 1
ATOM 544 C C . TYR A 1 70 ? 43.575 8.963 16.006 1.00 28.00 78 TYR A C 1
ATOM 545 O O . TYR A 1 70 ? 43.717 9.460 14.884 1.00 28.39 78 TYR A O 1
ATOM 554 N N . LYS A 1 71 ? 44.543 8.284 16.634 1.00 28.68 79 LYS A N 1
ATOM 555 C CA . LYS A 1 71 ? 45.798 7.998 15.938 1.00 29.36 79 LYS A CA 1
ATOM 556 C C . LYS A 1 71 ? 45.536 7.035 14.778 1.00 29.64 79 LYS A C 1
ATOM 557 O O . LYS A 1 71 ? 44.539 6.285 14.775 1.00 29.42 79 LYS A O 1
ATOM 563 N N . ASN A 1 72 ? 46.419 7.103 13.781 1.00 30.00 80 ASN A N 1
ATOM 564 C CA . ASN A 1 72 ? 46.200 6.481 12.478 1.00 29.87 80 ASN A CA 1
ATOM 565 C C . ASN A 1 72 ? 45.039 7.178 11.733 1.00 29.25 80 ASN A C 1
ATOM 566 O O . ASN A 1 72 ? 44.409 8.107 12.268 1.00 29.76 80 ASN A O 1
ATOM 571 N N . THR A 1 73 ? 44.782 6.784 10.491 1.00 28.09 81 THR A N 1
ATOM 572 C CA . THR A 1 73 ? 43.753 7.456 9.695 1.00 26.31 81 THR A CA 1
ATOM 573 C C . THR A 1 73 ? 42.435 6.736 9.919 1.00 24.22 81 THR A C 1
ATOM 574 O O . THR A 1 73 ? 42.079 5.838 9.145 1.00 25.22 81 THR A O 1
ATOM 578 N N . LYS A 1 74 ? 41.714 7.117 10.970 1.00 20.62 82 LYS A N 1
ATOM 579 C CA . LYS A 1 74 ? 40.454 6.455 11.277 1.00 16.89 82 LYS A CA 1
ATOM 580 C C . LYS A 1 74 ? 39.287 7.212 10.678 1.00 14.17 82 LYS A C 1
ATOM 581 O O . LYS A 1 74 ? 39.307 8.426 10.565 1.00 12.31 82 LYS A O 1
ATOM 587 N N . LYS A 1 75 ? 38.248 6.469 10.325 1.00 12.29 83 LYS A N 1
ATOM 588 C CA . LYS A 1 75 ? 37.075 7.077 9.774 1.00 10.00 83 LYS A CA 1
ATOM 589 C C . LYS A 1 75 ? 36.009 7.227 10.830 1.00 9.60 83 LYS A C 1
ATOM 590 O O . LYS A 1 75 ? 36.140 6.729 11.952 1.00 10.00 83 LYS A O 1
ATOM 596 N N . SER A 1 76 ? 34.957 7.939 10.458 1.00 8.53 84 SER A N 1
ATOM 597 C CA . SER A 1 76 ? 33.767 8.154 11.278 1.00 7.65 84 SER A CA 1
ATOM 598 C C . SER A 1 76 ? 32.556 7.747 10.461 1.00 7.74 84 SER A C 1
ATOM 599 O O . SER A 1 76 ? 32.596 7.777 9.236 1.00 7.46 84 SER A O 1
ATOM 602 N N . MET A 1 77 ? 31.462 7.368 11.109 1.00 5.72 85 MET A N 1
ATOM 603 C CA . MET A 1 77 ? 30.259 6.992 10.380 1.00 5.75 85 MET A CA 1
ATOM 604 C C . MET A 1 77 ? 29.067 7.461 11.225 1.00 7.30 85 MET A C 1
ATOM 605 O O . MET A 1 77 ? 29.035 7.227 12.419 1.00 7.30 85 MET A O 1
ATOM 612 N N . GLU A 1 78 ? 28.089 8.087 10.575 1.00 6.54 86 GLU A N 1
ATOM 613 C CA . GLU A 1 78 ? 26.923 8.582 11.284 1.00 7.69 86 GLU A CA 1
ATOM 614 C C . GLU A 1 78 ? 25.712 8.451 10.361 1.00 7.85 86 GLU A C 1
ATOM 615 O O . GLU A 1 78 ? 25.824 8.664 9.144 1.00 9.55 86 GLU A O 1
ATOM 621 N N . THR A 1 79 ? 24.592 8.025 10.942 1.00 6.18 87 THR A N 1
ATOM 622 C CA . THR A 1 79 ? 23.408 7.691 10.142 1.00 6.46 87 THR A CA 1
ATOM 623 C C . THR A 1 79 ? 22.242 8.541 10.566 1.00 5.23 87 THR A C 1
ATOM 624 O O . THR A 1 79 ? 21.944 8.602 11.769 1.00 5.63 87 THR A O 1
ATOM 628 N N . HIS A 1 80 ? 21.589 9.186 9.611 1.00 5.62 88 HIS A N 1
ATOM 629 C CA . HIS A 1 80 ? 20.356 9.889 9.920 1.00 5.27 88 HIS A CA 1
ATOM 630 C C . HIS A 1 80 ? 19.254 9.055 9.288 1.00 6.17 88 HIS A C 1
ATOM 631 O O . HIS A 1 80 ? 19.303 8.787 8.070 1.00 6.44 88 HIS A O 1
ATOM 638 N N . ILE A 1 81 ? 18.263 8.662 10.093 1.00 6.50 89 ILE A N 1
ATOM 639 C CA . ILE A 1 81 ? 17.138 7.860 9.597 1.00 6.20 89 ILE A CA 1
ATOM 640 C C . ILE A 1 81 ? 15.975 8.801 9.221 1.00 6.47 89 ILE A C 1
ATOM 641 O O . ILE A 1 81 ? 15.631 9.680 9.998 1.00 6.87 89 ILE A O 1
ATOM 646 N N . MET A 1 82 ? 15.342 8.567 8.067 1.00 6.13 90 MET A N 1
ATOM 647 C CA . MET A 1 82 ? 14.220 9.393 7.630 1.00 7.40 90 MET A CA 1
ATOM 648 C C . MET A 1 82 ? 12.950 8.793 8.223 1.00 7.22 90 MET A C 1
ATOM 649 O O . MET A 1 82 ? 12.130 8.159 7.524 1.00 7.68 90 MET A O 1
ATOM 654 N N . HIS A 1 83 ? 12.828 9.000 9.528 1.00 6.92 91 HIS A N 1
ATOM 655 C CA . HIS A 1 83 ? 11.687 8.579 10.311 1.00 6.93 91 HIS A CA 1
ATOM 656 C C . HIS A 1 83 ? 11.695 9.423 11.571 1.00 7.54 91 HIS A C 1
ATOM 657 O O . HIS A 1 83 ? 12.748 9.655 12.160 1.00 6.90 91 HIS A O 1
ATOM 664 N N . THR A 1 84 ? 10.527 9.859 12.008 1.00 8.61 92 THR A N 1
ATOM 665 C CA . THR A 1 84 ? 10.449 10.592 13.274 1.00 10.39 92 THR A CA 1
ATOM 666 C C . THR A 1 84 ? 10.246 9.633 14.432 1.00 11.21 92 THR A C 1
ATOM 667 O O . THR A 1 84 ? 9.208 8.972 14.527 1.00 12.30 92 THR A O 1
ATOM 671 N N . PHE A 1 85 ? 11.248 9.557 15.301 1.00 12.50 93 PHE A N 1
ATOM 672 C CA . PHE A 1 85 ? 11.213 8.730 16.491 1.00 13.46 93 PHE A CA 1
ATOM 673 C C . PHE A 1 85 ? 10.674 9.562 17.648 1.00 15.23 93 PHE A C 1
ATOM 674 O O . PHE A 1 85 ? 10.954 10.766 17.743 1.00 16.89 93 PHE A O 1
ATOM 682 N N . LYS A 1 86 ? 9.924 8.919 18.524 1.00 17.38 94 LYS A N 1
ATOM 683 C CA . LYS A 1 86 ? 9.317 9.610 19.655 1.00 18.96 94 LYS A CA 1
ATOM 684 C C . LYS A 1 86 ? 10.287 9.677 20.834 1.00 19.00 94 LYS A C 1
ATOM 685 O O . LYS A 1 86 ? 10.102 10.463 21.750 1.00 19.21 94 LYS A O 1
ATOM 691 N N . GLU A 1 87 ? 11.353 8.882 20.770 1.00 18.57 95 GLU A N 1
ATOM 692 C CA . GLU A 1 87 ? 12.251 8.681 21.893 1.00 18.19 95 GLU A CA 1
ATOM 693 C C . GLU A 1 87 ? 13.645 8.485 21.321 1.00 17.21 95 GLU A C 1
ATOM 694 O O . GLU A 1 87 ? 13.771 7.930 20.235 1.00 16.95 95 GLU A O 1
ATOM 700 N N . ASP A 1 88 ? 14.681 8.920 22.034 1.00 15.73 96 ASP A N 1
ATOM 701 C CA . ASP A 1 88 ? 16.046 8.536 21.636 1.00 14.15 96 ASP A CA 1
ATOM 702 C C . ASP A 1 88 ? 16.221 7.029 21.745 1.00 12.73 96 ASP A C 1
ATOM 703 O O . ASP A 1 88 ? 15.452 6.348 22.440 1.00 13.54 96 ASP A O 1
ATOM 708 N N . PHE A 1 89 ? 17.261 6.510 21.099 1.00 10.63 97 PHE A N 1
ATOM 709 C CA . PHE A 1 89 ? 17.519 5.080 21.120 1.00 10.07 97 PHE A CA 1
ATOM 710 C C . PHE A 1 89 ? 18.976 4.723 21.384 1.00 9.27 97 PHE A C 1
ATOM 711 O O . PHE A 1 89 ? 19.542 3.814 20.798 1.00 9.06 97 PHE A O 1
ATOM 719 N N . TYR A 1 90 ? 19.596 5.446 22.309 1.00 9.43 98 TYR A N 1
ATOM 720 C CA . TYR A 1 90 ? 20.950 5.103 22.721 1.00 9.30 98 TYR A CA 1
ATOM 721 C C . TYR A 1 90 ? 20.983 3.711 23.297 1.00 10.15 98 TYR A C 1
ATOM 722 O O . TYR A 1 90 ? 20.079 3.304 24.052 1.00 9.57 98 TYR A O 1
ATOM 731 N N . GLY A 1 91 ? 22.016 2.976 22.929 1.00 10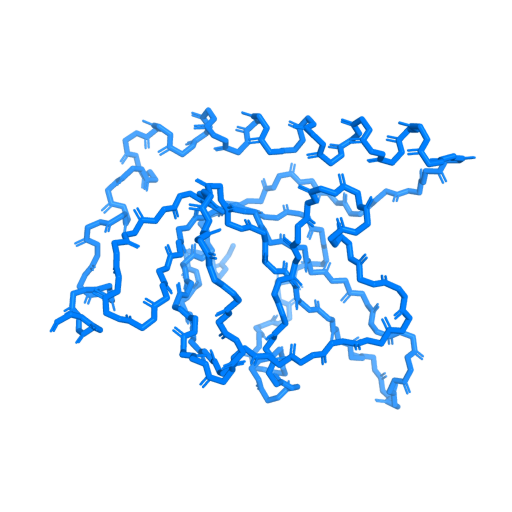.16 99 GLY A N 1
ATOM 732 C CA . GLY A 1 91 ? 22.220 1.654 23.498 1.00 11.28 99 GLY A CA 1
ATOM 733 C C . GLY A 1 91 ? 21.500 0.578 22.694 1.00 11.47 99 GLY A C 1
ATOM 734 O O . GLY A 1 91 ? 21.813 -0.610 22.831 1.00 13.37 99 GLY A O 1
ATOM 735 N N . GLU A 1 92 ? 20.530 0.980 21.863 1.00 11.51 100 GLU A N 1
ATOM 736 C CA . GLU A 1 92 ? 19.780 0.016 21.045 1.00 1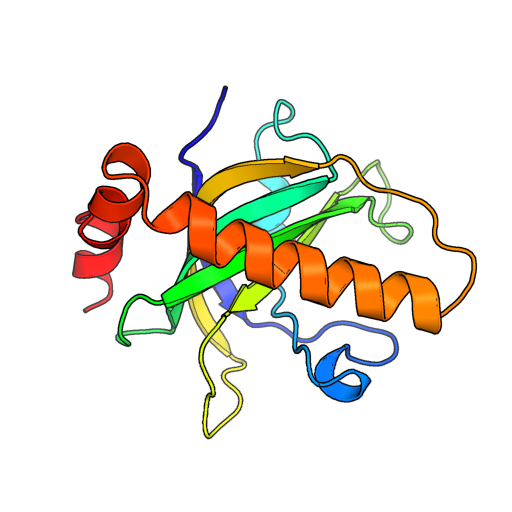1.33 100 GLU A CA 1
ATOM 737 C C . GLU A 1 92 ? 20.641 -0.368 19.862 1.00 10.01 100 GLU A C 1
ATOM 738 O O . GLU A 1 92 ? 21.623 0.318 19.540 1.00 10.19 100 GLU A O 1
ATOM 744 N N . ILE A 1 93 ? 20.292 -1.465 19.207 1.00 8.86 101 ILE A N 1
ATOM 745 C CA . ILE A 1 93 ? 21.068 -1.862 18.021 1.00 7.50 101 ILE A CA 1
ATOM 746 C C . ILE A 1 93 ? 20.543 -1.258 16.721 1.00 8.24 101 ILE A C 1
ATOM 747 O O . ILE A 1 93 ? 19.391 -1.491 16.332 1.00 10.07 101 ILE A O 1
ATOM 752 N N . LEU A 1 94 ? 21.392 -0.503 16.039 1.00 6.82 102 LEU A N 1
ATOM 753 C CA . LEU A 1 94 ? 21.003 0.031 14.742 1.00 8.05 102 LEU A CA 1
ATOM 754 C C . LEU A 1 94 ? 21.495 -0.941 13.659 1.00 8.35 102 LEU A C 1
ATOM 755 O O . LEU A 1 94 ? 22.684 -1.278 13.594 1.00 8.60 102 LEU A O 1
ATOM 760 N N . ASN A 1 95 ? 20.572 -1.363 12.799 1.00 7.02 103 ASN A N 1
ATOM 761 C CA . ASN A 1 95 ? 20.869 -2.243 11.687 1.00 6.22 103 ASN A CA 1
ATOM 762 C C . ASN A 1 95 ? 20.879 -1.469 10.385 1.00 7.27 103 ASN A C 1
ATOM 763 O O . ASN A 1 95 ? 19.876 -0.842 10.037 1.00 6.18 103 ASN A O 1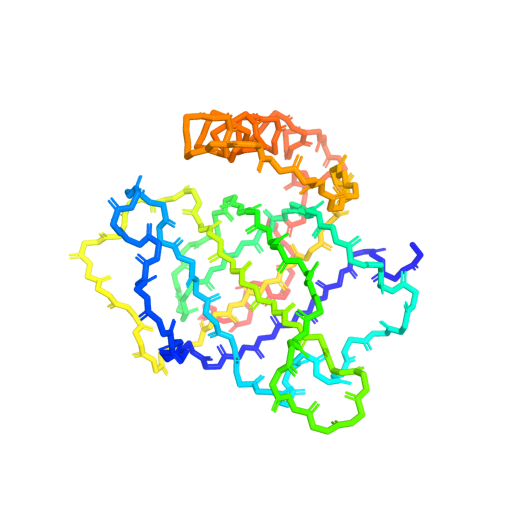
ATOM 768 N N . VAL A 1 96 ? 22.000 -1.487 9.677 1.00 6.63 104 VAL A N 1
ATOM 769 C CA . VAL A 1 96 ? 22.058 -0.712 8.427 1.00 7.80 104 VAL A CA 1
ATOM 770 C C . VAL A 1 96 ? 22.440 -1.509 7.195 1.00 7.54 104 VAL A C 1
ATOM 771 O O . VAL A 1 96 ? 23.252 -2.434 7.265 1.00 6.89 104 VAL A O 1
ATOM 775 N N . ALA A 1 97 ? 21.829 -1.158 6.072 1.00 6.15 105 ALA A N 1
ATOM 776 C CA . ALA A 1 97 ? 22.230 -1.651 4.761 1.00 6.87 105 ALA A CA 1
ATOM 777 C C . ALA A 1 97 ? 22.572 -0.431 3.920 1.00 6.99 105 ALA A C 1
ATOM 778 O O . ALA A 1 97 ? 21.683 0.378 3.617 1.00 6.96 105 ALA A O 1
ATOM 780 N N . ILE A 1 98 ? 23.852 -0.255 3.614 1.00 6.15 106 ILE A N 1
ATOM 781 C CA . ILE A 1 98 ? 24.313 0.904 2.835 1.00 7.18 106 ILE A CA 1
ATOM 782 C C . ILE A 1 98 ? 24.237 0.447 1.389 1.00 7.55 106 ILE A C 1
ATOM 783 O O . ILE A 1 98 ? 24.901 -0.520 1.005 1.00 7.25 106 ILE A O 1
ATOM 788 N N . VAL A 1 99 ? 23.415 1.123 0.590 1.00 8.37 107 VAL A N 1
ATOM 789 C CA . VAL A 1 99 ? 23.126 0.595 -0.750 1.00 8.41 107 VAL A CA 1
ATOM 790 C C . VAL A 1 99 ? 23.716 1.387 -1.918 1.00 8.66 107 VAL A C 1
ATOM 791 O O . VAL A 1 99 ? 23.963 0.813 -2.972 1.00 9.25 107 VAL A O 1
ATOM 795 N N . GLY A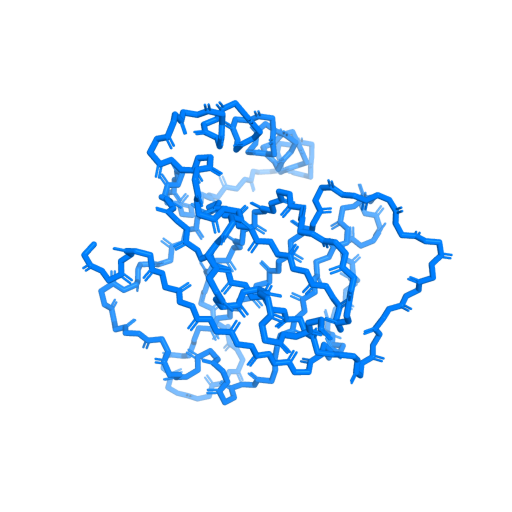 1 100 ? 23.964 2.685 -1.738 1.00 7.76 108 GLY A N 1
ATOM 796 C CA . GLY A 1 100 ? 24.360 3.538 -2.841 1.00 9.00 108 GLY A CA 1
ATOM 797 C C . GLY A 1 100 ? 25.183 4.708 -2.369 1.00 9.49 108 GLY A C 1
ATOM 798 O O . GLY A 1 100 ? 25.125 5.082 -1.196 1.00 8.79 108 GLY A O 1
ATOM 799 N N . TYR A 1 101 ? 25.985 5.263 -3.282 1.00 9.33 109 TYR A N 1
ATOM 800 C CA . TYR A 1 101 ? 26.793 6.441 -2.978 1.00 9.78 109 TYR A CA 1
ATOM 801 C C . TYR A 1 101 ? 26.173 7.671 -3.605 1.00 10.33 109 TYR A C 1
ATOM 802 O O . TYR A 1 101 ? 25.871 7.677 -4.795 1.00 10.44 109 TYR A O 1
ATOM 811 N N . LEU A 1 102 ? 26.045 8.732 -2.824 1.00 10.17 110 LEU A N 1
ATOM 812 C CA . LEU A 1 102 ? 25.488 10.000 -3.310 1.00 11.31 110 LEU A CA 1
ATOM 813 C C . LEU A 1 102 ? 26.528 10.961 -3.827 1.00 11.34 110 LEU A C 1
ATOM 814 O O . LEU A 1 102 ? 26.448 11.453 -4.972 1.00 12.19 110 LEU A O 1
ATOM 819 N N . ARG A 1 103 ? 27.518 11.252 -2.995 1.00 9.47 111 ARG A N 1
ATOM 820 C CA . ARG A 1 103 ? 28.528 12.230 -3.320 1.00 9.33 111 ARG A CA 1
ATOM 821 C C . ARG A 1 103 ? 29.756 12.171 -2.430 1.00 9.82 111 ARG A C 1
ATOM 822 O O . ARG A 1 103 ? 29.673 11.676 -1.279 1.00 8.38 111 ARG A O 1
ATOM 830 N N . PRO A 1 104 ? 30.883 12.715 -2.914 1.00 9.38 112 PRO A N 1
ATOM 831 C CA . PRO A 1 104 ? 32.053 12.908 -2.073 1.00 9.87 112 PRO A CA 1
ATOM 832 C C . PRO A 1 104 ? 31.770 13.933 -1.001 1.00 9.86 112 PRO A C 1
ATOM 833 O O . PRO A 1 104 ? 30.791 14.702 -1.096 1.00 9.77 112 PRO A O 1
ATOM 837 N N . GLU A 1 105 ? 32.612 13.955 0.016 1.00 10.29 113 GLU A N 1
ATOM 838 C CA . GLU A 1 105 ? 32.572 15.039 0.978 1.00 11.61 113 GLU A CA 1
ATOM 839 C C . GLU A 1 105 ? 32.851 16.357 0.265 1.00 11.43 113 GLU A C 1
ATOM 840 O O . GLU A 1 105 ? 33.597 16.409 -0.739 1.00 9.68 113 GLU A O 1
ATOM 846 N N . LYS A 1 106 ? 32.232 17.413 0.779 1.00 12.22 114 LYS A N 1
ATOM 847 C CA . LYS A 1 106 ? 32.398 18.767 0.242 1.00 13.06 114 LYS A CA 1
ATOM 848 C C . LYS A 1 106 ? 32.659 19.753 1.376 1.00 13.14 114 LYS A C 1
ATOM 849 O O . LYS A 1 106 ? 32.272 19.509 2.531 1.00 12.68 114 LYS A O 1
ATOM 855 N N . ASN A 1 107 ? 33.312 20.864 1.059 1.00 13.30 115 ASN A N 1
ATOM 856 C CA . ASN A 1 107 ? 33.506 21.938 2.029 1.00 15.28 115 ASN A CA 1
ATOM 857 C C . ASN A 1 107 ? 32.383 22.943 1.855 1.00 15.05 115 ASN A C 1
ATOM 858 O O . ASN A 1 107 ? 32.075 23.344 0.737 1.00 15.34 115 ASN A O 1
ATOM 863 N N . PHE A 1 108 ? 31.772 23.348 2.954 1.00 15.90 116 PHE A N 1
ATOM 864 C CA . PHE A 1 108 ? 30.712 24.340 2.875 1.00 16.11 116 PHE A CA 1
ATOM 865 C C . PHE A 1 108 ? 31.145 25.615 3.596 1.00 17.40 116 PHE A C 1
ATOM 866 O O . PHE A 1 108 ? 31.821 25.561 4.629 1.00 18.64 116 PHE A O 1
ATOM 874 N N . ASP A 1 109 ? 30.759 26.763 3.068 1.00 17.94 117 ASP A N 1
ATOM 875 C CA . ASP A 1 109 ? 31.243 28.012 3.655 1.00 18.30 117 ASP A CA 1
ATOM 876 C C . ASP A 1 109 ? 30.337 28.659 4.704 1.00 17.27 117 ASP A C 1
ATOM 877 O O . ASP A 1 109 ? 30.639 29.765 5.173 1.00 17.47 117 ASP A O 1
ATOM 882 N N . SER A 1 110 ? 29.229 27.999 5.051 1.00 14.89 118 SER A N 1
ATOM 883 C CA . SER A 1 110 ? 28.304 28.519 6.051 1.00 12.86 118 SER A CA 1
ATOM 884 C C . SER A 1 110 ? 27.393 27.425 6.527 1.00 12.29 118 SER A C 1
ATOM 885 O O . SER A 1 110 ? 27.236 26.398 5.852 1.00 10.05 118 SER A O 1
ATOM 888 N N . LEU A 1 111 ? 26.741 27.658 7.666 1.00 11.87 119 LEU A N 1
ATOM 889 C CA . LEU A 1 111 ? 25.735 26.714 8.114 1.00 10.88 119 LEU A CA 1
ATOM 890 C C . LEU A 1 111 ? 24.567 26.683 7.135 1.00 9.16 119 LEU A C 1
ATOM 891 O O . LEU A 1 111 ? 23.973 25.646 6.967 1.00 8.27 119 LEU A O 1
ATOM 896 N N . GLU A 1 112 ? 24.250 27.818 6.523 1.00 7.99 120 GLU A N 1
ATOM 897 C CA . GLU A 1 112 ? 23.159 27.888 5.553 1.00 8.04 120 GLU A CA 1
ATOM 898 C C . GLU A 1 112 ? 23.433 26.926 4.392 1.00 6.75 120 GLU A C 1
ATOM 899 O O . GLU A 1 112 ? 22.563 26.148 4.012 1.00 6.11 120 GLU A O 1
ATOM 905 N N . SER A 1 113 ? 24.652 26.961 3.855 1.00 6.05 121 SER A N 1
ATOM 906 C CA . SER A 1 113 ? 24.950 26.028 2.754 1.00 6.72 121 SER A CA 1
ATOM 907 C C . SER A 1 113 ? 25.035 24.587 3.209 1.00 6.37 121 SER A C 1
ATOM 908 O O . SER A 1 113 ? 24.577 23.669 2.494 1.00 4.74 121 SER A O 1
ATOM 911 N N . LEU A 1 114 ? 25.600 24.354 4.400 1.00 4.57 122 LEU A N 1
ATOM 912 C CA . LEU A 1 114 ? 25.617 23.024 4.984 1.00 6.40 122 LEU A CA 1
ATOM 913 C C . LEU A 1 114 ? 24.228 22.423 5.187 1.00 6.03 122 LEU A C 1
ATOM 914 O O . LEU A 1 114 ? 23.950 21.295 4.775 1.00 5.76 122 LEU A O 1
ATOM 919 N N . ILE A 1 115 ? 23.342 23.191 5.814 1.00 6.36 123 ILE A N 1
ATOM 920 C CA . ILE A 1 115 ? 22.032 22.662 6.140 1.00 6.36 123 ILE A CA 1
ATOM 921 C C . ILE A 1 115 ? 21.253 22.414 4.847 1.00 5.50 123 ILE A C 1
ATOM 922 O O . ILE A 1 115 ? 20.595 21.370 4.699 1.00 7.27 123 ILE A O 1
ATOM 927 N N . SER A 1 116 ? 21.371 23.330 3.885 1.00 6.56 124 SER A N 1
ATOM 928 C CA . SER A 1 116 ? 20.690 23.121 2.603 1.00 5.46 124 SER A CA 1
ATOM 929 C C . SER A 1 116 ? 21.199 21.859 1.905 1.00 6.50 124 SER A C 1
ATOM 930 O O . SER A 1 116 ? 20.425 21.077 1.331 1.00 5.52 124 SER A O 1
ATOM 933 N N . ALA A 1 117 ? 22.512 21.655 1.977 1.00 6.02 125 ALA A N 1
ATOM 934 C CA . ALA A 1 117 ? 23.118 20.474 1.388 1.00 6.60 125 ALA A CA 1
ATOM 935 C C . ALA A 1 117 ? 22.619 19.185 2.010 1.00 8.25 125 ALA A C 1
ATOM 936 O O . ALA A 1 117 ? 22.301 18.228 1.273 1.00 9.58 125 ALA A O 1
ATOM 938 N N . ILE A 1 118 ? 22.567 19.153 3.337 1.00 8.32 126 ILE A N 1
ATOM 939 C CA . ILE A 1 118 ? 22.112 17.971 4.062 1.00 9.39 126 ILE A CA 1
ATOM 940 C C . ILE A 1 118 ? 20.670 17.677 3.672 1.00 9.26 126 ILE A C 1
ATOM 941 O O . ILE A 1 118 ? 20.324 16.523 3.342 1.00 9.17 126 ILE A O 1
ATOM 946 N N . GLN A 1 119 ? 19.822 18.702 3.707 1.00 9.01 127 GLN A N 1
ATOM 947 C CA . GLN A 1 119 ? 18.423 18.514 3.313 1.00 10.25 127 GLN A CA 1
ATOM 948 C C . GLN A 1 119 ? 18.296 17.982 1.889 1.00 9.48 127 GLN A C 1
ATOM 949 O O . GLN A 1 119 ? 17.477 17.101 1.628 1.00 10.07 127 GLN A O 1
ATOM 955 N N . GLY A 1 120 ? 19.111 18.491 0.962 1.00 8.75 128 GLY A N 1
ATOM 956 C CA . GLY A 1 120 ? 19.077 18.037 -0.418 1.00 7.82 128 GLY A CA 1
ATOM 957 C C . GLY A 1 120 ? 19.566 16.590 -0.569 1.00 7.70 128 GLY A C 1
ATOM 958 O O . GLY A 1 120 ? 19.028 15.859 -1.420 1.00 7.26 128 GLY A O 1
ATOM 959 N N . ASP A 1 121 ? 20.566 16.185 0.234 1.00 7.85 129 ASP A N 1
ATOM 960 C CA . ASP A 1 121 ? 21.047 14.800 0.250 1.00 7.21 129 ASP A CA 1
ATOM 961 C C . ASP A 1 121 ? 19.891 13.897 0.680 1.00 8.25 129 ASP A C 1
ATOM 962 O O . ASP A 1 121 ? 19.638 12.866 0.056 1.00 8.46 129 ASP A O 1
ATOM 967 N N . ILE A 1 122 ? 19.187 14.295 1.739 1.00 7.36 130 ILE A N 1
ATOM 968 C CA . ILE A 1 122 ? 18.074 13.490 2.218 1.00 7.38 130 ILE A CA 1
ATOM 969 C C . ILE A 1 122 ? 16.973 13.358 1.122 1.00 7.10 130 ILE A C 1
ATOM 970 O O . ILE A 1 122 ? 16.484 12.249 0.867 1.00 7.51 130 ILE A O 1
ATOM 975 N N . GLU A 1 123 ? 16.629 14.447 0.434 1.00 6.46 131 GLU A N 1
ATOM 976 C CA . GLU A 1 123 ? 15.576 14.370 -0.568 1.00 7.46 131 GLU A CA 1
ATOM 977 C C . GLU A 1 123 ? 16.014 13.495 -1.752 1.00 7.38 131 GLU A C 1
ATOM 978 O O . GLU A 1 123 ? 15.238 12.710 -2.269 1.00 7.04 131 GLU A O 1
ATOM 984 N N . GLU A 1 124 ? 17.283 13.601 -2.141 1.00 7.31 132 GLU A N 1
ATOM 985 C CA . GLU A 1 124 ? 17.800 12.796 -3.241 1.00 7.11 132 GLU A CA 1
ATOM 986 C C . GLU A 1 124 ? 17.809 11.310 -2.866 1.00 7.03 132 GLU A C 1
ATOM 987 O O . GLU A 1 124 ? 17.452 10.459 -3.675 1.00 6.95 132 GLU A O 1
ATOM 993 N N . ALA A 1 125 ? 18.254 11.010 -1.654 1.00 5.90 133 ALA A N 1
ATOM 994 C CA . ALA A 1 125 ? 18.294 9.634 -1.132 1.00 5.99 133 ALA A CA 1
ATOM 995 C C . ALA A 1 125 ? 16.888 9.028 -1.159 1.00 5.65 133 ALA A C 1
ATOM 996 O O . ALA A 1 125 ? 16.708 7.907 -1.628 1.00 6.41 133 ALA A O 1
ATOM 998 N N . LYS A 1 126 ? 15.891 9.792 -0.720 1.00 5.44 134 LYS A N 1
ATOM 999 C CA . LYS A 1 126 ? 14.500 9.304 -0.761 1.00 6.69 134 LYS A CA 1
ATOM 1000 C C . LYS A 1 126 ? 14.071 8.886 -2.148 1.00 6.84 134 LYS A C 1
ATOM 1001 O O . LYS A 1 126 ? 13.400 7.856 -2.323 1.00 7.35 134 LYS A O 1
ATOM 1007 N N . LYS A 1 127 ? 14.467 9.662 -3.159 1.00 6.46 135 LYS A N 1
ATOM 1008 C CA . LYS A 1 127 ? 14.091 9.346 -4.536 1.00 7.34 135 LYS A CA 1
ATOM 1009 C C . LYS A 1 127 ? 14.789 8.096 -5.057 1.00 7.52 135 LYS A C 1
ATOM 1010 O O . LYS A 1 127 ? 14.147 7.266 -5.747 1.00 7.25 135 LYS A O 1
ATOM 1016 N N . ARG A 1 128 ? 16.086 7.970 -4.763 1.00 6.39 136 ARG A N 1
ATOM 1017 C CA . ARG A 1 128 ? 16.896 6.897 -5.340 1.00 6.90 136 ARG A CA 1
ATOM 1018 C C . ARG A 1 128 ? 16.505 5.553 -4.751 1.00 7.18 136 ARG A C 1
ATOM 1019 O O . ARG A 1 128 ? 16.633 4.489 -5.398 1.00 8.62 136 ARG A O 1
ATOM 1027 N N . LEU A 1 129 ? 16.029 5.590 -3.511 1.00 6.70 137 LEU A N 1
ATOM 1028 C CA . LEU A 1 129 ? 15.685 4.354 -2.817 1.00 7.10 137 LEU A CA 1
ATOM 1029 C C . LEU A 1 129 ? 14.370 3.749 -3.325 1.00 7.43 137 LEU A C 1
ATOM 1030 O O . LEU A 1 129 ? 14.003 2.633 -2.914 1.00 8.55 137 LEU A O 1
ATOM 1035 N N . GLU A 1 130 ? 13.675 4.489 -4.178 1.00 8.67 138 GLU A N 1
ATOM 1036 C CA . GLU A 1 130 ? 12.467 3.982 -4.834 1.00 8.51 138 GLU A CA 1
ATOM 1037 C C . GLU A 1 130 ? 12.771 3.134 -6.045 1.00 8.86 138 GLU A C 1
ATOM 1038 O O . GLU A 1 130 ? 11.888 2.444 -6.562 1.00 8.71 138 GLU A O 1
ATOM 1044 N N . LEU A 1 131 ? 14.002 3.190 -6.527 1.00 9.10 139 LEU A N 1
ATOM 1045 C CA . LEU A 1 13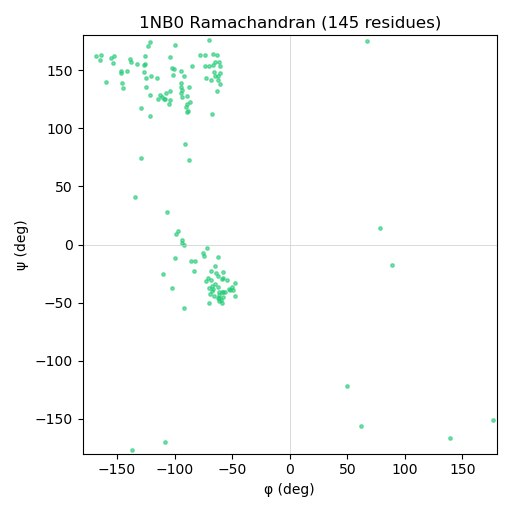1 ? 14.388 2.390 -7.676 1.00 9.88 139 LEU A CA 1
ATOM 1046 C C . LEU A 1 131 ? 14.254 0.932 -7.267 1.00 9.72 139 LEU A C 1
ATOM 1047 O O . LEU A 1 131 ? 14.690 0.561 -6.187 1.00 7.86 139 LEU A O 1
ATOM 1052 N N . PRO A 1 132 ? 13.619 0.111 -8.099 1.00 10.37 140 PRO A N 1
ATOM 1053 C CA . PRO A 1 132 ? 13.329 -1.286 -7.724 1.00 10.63 140 PRO A CA 1
ATOM 1054 C C . PRO A 1 132 ? 14.534 -2.054 -7.167 1.00 10.93 140 PRO A C 1
ATOM 1055 O O . PRO A 1 132 ? 14.388 -2.822 -6.219 1.00 10.56 140 PRO A O 1
ATOM 1059 N N . GLU A 1 133 ? 15.705 -1.818 -7.745 1.00 11.70 141 GLU A N 1
ATOM 1060 C CA . GLU A 1 133 ? 16.946 -2.475 -7.350 1.00 13.06 141 GLU A CA 1
ATOM 1061 C C . GLU A 1 133 ? 17.379 -2.171 -5.896 1.00 11.81 141 GLU A C 1
ATOM 1062 O O . GLU A 1 133 ? 18.064 -2.969 -5.243 1.00 11.81 141 GLU A O 1
ATOM 1068 N N . TYR A 1 134 ? 16.966 -1.017 -5.394 1.00 10.90 142 TYR A N 1
ATOM 1069 C CA . TYR A 1 134 ? 17.292 -0.614 -4.028 1.00 9.83 142 TYR A CA 1
ATOM 1070 C C . TYR A 1 134 ? 16.098 -0.839 -3.139 1.00 10.08 142 TYR A C 1
ATOM 1071 O O . TYR A 1 134 ? 16.228 -1.243 -1.980 1.00 9.47 142 TYR A O 1
ATOM 1080 N N . LEU A 1 135 ? 14.915 -0.578 -3.687 1.00 9.50 143 LEU A N 1
ATOM 1081 C CA . LEU A 1 135 ? 13.694 -0.832 -2.930 1.00 10.30 143 LEU A CA 1
ATOM 1082 C C . LEU A 1 135 ? 13.595 -2.250 -2.353 1.00 10.07 143 LEU A C 1
ATOM 1083 O O . LEU A 1 135 ? 13.141 -2.440 -1.234 1.00 11.07 143 LEU A O 1
ATOM 1088 N N . LYS A 1 136 ? 14.050 -3.243 -3.104 1.00 9.29 144 LYS A N 1
ATOM 1089 C CA . LYS A 1 136 ? 14.007 -4.635 -2.653 1.00 10.09 144 LYS A CA 1
ATOM 1090 C C . LYS A 1 136 ? 14.859 -4.926 -1.419 1.00 9.60 144 LYS A C 1
ATOM 1091 O O . LYS A 1 136 ? 14.585 -5.873 -0.677 1.00 9.77 144 LYS A O 1
ATOM 1097 N N . ILE A 1 137 ? 15.892 -4.115 -1.186 1.00 9.20 145 ILE A N 1
ATOM 1098 C CA . ILE A 1 137 ? 16.827 -4.372 -0.088 1.00 9.44 145 ILE A CA 1
ATOM 1099 C C . ILE A 1 137 ? 16.154 -4.179 1.270 1.00 9.84 145 ILE A C 1
ATOM 1100 O O . ILE A 1 137 ? 16.538 -4.789 2.272 1.00 9.14 145 ILE A O 1
ATOM 1105 N N . LYS A 1 138 ? 15.092 -3.394 1.257 1.00 9.80 146 LYS A N 1
ATOM 1106 C CA . LYS A 1 138 ? 14.262 -3.184 2.424 1.00 11.46 146 LYS A CA 1
ATOM 1107 C C . LYS A 1 138 ? 13.773 -4.529 2.991 1.00 11.78 146 LYS A C 1
ATOM 1108 O O . LYS A 1 138 ? 13.561 -4.672 4.217 1.00 11.06 146 LYS A O 1
ATOM 1114 N N . GLU A 1 139 ? 13.603 -5.516 2.099 1.00 10.61 147 GLU A N 1
ATOM 1115 C CA . GLU A 1 139 ? 13.016 -6.797 2.461 1.00 11.14 147 GLU A CA 1
ATOM 1116 C C . GLU A 1 139 ? 14.051 -7.884 2.711 1.00 10.63 147 GLU A C 1
ATOM 1117 O O . GLU A 1 139 ? 13.697 -9.058 2.890 1.00 9.17 147 GLU A O 1
ATOM 1123 N N . ASP A 1 140 ? 15.327 -7.489 2.761 1.00 9.57 148 ASP A N 1
ATOM 1124 C CA . ASP A 1 140 ? 16.405 -8.461 2.917 1.00 9.92 148 ASP A CA 1
ATOM 1125 C C . ASP A 1 140 ? 16.256 -9.183 4.264 1.00 9.43 148 ASP A C 1
ATOM 1126 O O . ASP A 1 140 ? 15.835 -8.568 5.250 1.00 10.28 148 ASP A O 1
ATOM 1131 N N . ASN A 1 141 ? 16.618 -10.468 4.300 1.00 9.62 149 ASN A N 1
ATOM 1132 C CA . ASN A 1 141 ? 16.565 -11.237 5.558 1.00 9.75 149 ASN A CA 1
ATOM 1133 C C . ASN A 1 141 ? 17.406 -10.619 6.658 1.00 8.86 149 ASN A C 1
ATOM 1134 O O . ASN A 1 141 ? 17.164 -10.857 7.847 1.00 8.76 149 ASN A O 1
ATOM 1139 N N . PHE A 1 142 ? 18.404 -9.826 6.271 1.00 8.51 150 PHE A N 1
ATOM 1140 C CA . PHE A 1 142 ? 19.212 -9.069 7.248 1.00 8.12 150 PHE A CA 1
ATOM 1141 C C . PHE A 1 142 ? 18.295 -8.366 8.253 1.00 9.03 150 PHE A C 1
ATOM 1142 O O . PHE A 1 142 ? 18.573 -8.341 9.458 1.00 8.82 150 PHE A O 1
ATOM 1150 N N . PHE A 1 143 ? 17.223 -7.747 7.741 1.00 10.29 151 PHE A N 1
ATOM 1151 C CA . PHE A 1 143 ? 16.348 -6.991 8.606 1.00 12.92 151 PHE A CA 1
ATOM 1152 C C . PHE A 1 143 ? 15.320 -7.853 9.308 1.00 16.53 151 PHE A C 1
ATOM 1153 O O . PHE A 1 143 ? 14.794 -7.453 10.344 1.00 16.80 151 PHE A O 1
ATOM 1161 N N . GLN A 1 144 ? 15.028 -9.008 8.732 1.00 20.00 152 GLN A N 1
ATOM 1162 C CA . GLN A 1 144 ? 14.085 -9.950 9.332 1.00 24.32 152 GLN A CA 1
ATOM 1163 C C . GLN A 1 144 ? 14.654 -10.665 10.569 1.00 26.10 152 GLN A C 1
ATOM 1164 O O . GLN A 1 144 ? 13.908 -10.964 11.496 1.00 26.43 152 GLN A O 1
ATOM 1170 N N . VAL A 1 145 ? 15.968 -10.895 10.618 1.00 28.08 153 VAL A N 1
ATOM 1171 C CA . VAL A 1 145 ? 16.558 -11.506 11.814 1.00 29.92 153 VAL A CA 1
ATOM 1172 C C . VAL A 1 145 ? 16.297 -10.657 13.051 1.00 31.30 153 VAL A C 1
ATOM 1173 O O . VAL A 1 145 ? 15.956 -11.186 14.112 1.00 31.27 153 VAL A O 1
ATOM 1177 N N . SER A 1 146 ? 16.408 -9.339 12.895 1.00 32.86 154 SER A N 1
ATOM 1178 C CA . SER A 1 146 ? 16.256 -8.420 14.019 1.00 34.24 154 SER A CA 1
ATOM 1179 C C . SER A 1 146 ? 14.799 -8.232 14.483 1.00 35.23 154 SER A C 1
ATOM 1180 O O . SER A 1 146 ? 14.569 -7.624 15.536 1.00 35.53 154 SER A O 1
ATOM 1183 N N . LYS A 1 147 ? 13.830 -8.741 13.708 1.00 36.35 155 LYS A N 1
ATOM 1184 C CA . LYS A 1 147 ? 12.442 -8.912 14.202 1.00 37.08 155 LYS A CA 1
ATOM 1185 C C . LYS A 1 147 ? 12.066 -10.380 14.512 1.00 37.50 155 LYS A C 1
ATOM 1186 O O . LYS A 1 147 ? 11.807 -10.815 15.644 1.00 37.71 155 LYS A O 1
#

Solvent-accessible surface area: 8784 Å² total; per-residue (Å²): 112,102,54,68,38,68,15,82,7,103,6,52,162,43,181,82,192,46,27,111,113,44,60,14,64,37,16,36,11,32,82,124,15,12,68,113,19,28,93,77,5,56,27,0,19,8,6,0,5,0,0,19,21,82,31,96,12,38,42,0,13,0,30,0,6,132,29,113,187,100,180,112,118,52,41,46,7,66,2,24,10,32,84,127,72,199,129,70,38,94,46,88,62,0,2,0,0,0,8,5,82,26,32,74,85,117,157,72,142,52,120,145,40,57,50,70,22,38,91,39,16,15,82,63,0,74,140,80,0,92,90,107,102,42,68,131,19,79,123,56,106,27,2,86,108,29,137

Foldseek 3Di:
DCPQDKDKAFWADDDDDACVVVVFGWTFGPLVGQVPDDPVDAFAKFKAWKDWQLGAIFIKMKGKAWDPPDPDTGITIIITTPDDDPDDRGRIMMITTGHGGDDHDDDDDDVVRVSVVVVVSVVVSVVVCPPPVRVCVSVDCSSVVSD

InterPro domains:
  IPR015865 Riboflavin kinase domain, bacterial/eukaryotic [PF01687] (4-129)
  IPR015865 Riboflavin kinase domain, bacterial/eukaryotic [SM00904] (1-131)
  IPR023465 Riboflavin kinase domain superfamily [G3DSA:2.40.30.30] (2-148)
  IPR023465 Riboflavin kinase domain superfamily [SSF82114] (4-145)
  IPR023468 Riboflavin kinase [PTHR22749] (1-148)

Sequence (147 aa):
RHLPYFCRGQVVRGFGRGSKQLGIPTANFPEQVVDNLPADISTGIYYGWASVGSGDVHKMVVSIGWNPYYKNTKKSMETHIMHTFKEDFYGEILNVAIVGYLRPEKNFDSLESLISAIQGDIEEAKKRLELPEYLKIKEDNFFQVSK

Organism: Homo sapiens (NCBI:txid9606)